Protein AF-A0A256Z3A0-F1 (afdb_monomer)

Sequence (62 aa):
MVEVVVKIFCPECEAWFKIDRATLPEEDLERLRALLREVKFKPLFGSPVFKDLSELVRLEEK

Mean predicted aligned error: 4.2 Å

Nearest PDB structures (foldseek):
  1w90-assembly1_A  TM=6.098E-01  e=3.965E+00  Piromyces sp. 'equi'
  7ui9-assembly1_q  TM=5.292E-01  e=4.830E+00  Saccharomyces cerevisiae S288C

Radius of gyration: 13.06 Å; Cα contacts (8 Å, |Δi|>4): 96; chains: 1; bounding box: 32×21×33 Å

Structure (mmCIF, N/CA/C/O backbone):
data_AF-A0A256Z3A0-F1
#
_entry.id   AF-A0A256Z3A0-F1
#
loop_
_atom_site.group_PDB
_atom_site.id
_atom_site.type_symbol
_atom_site.label_atom_id
_atom_site.label_alt_id
_atom_site.label_comp_id
_atom_site.label_asym_id
_atom_site.label_entity_id
_atom_site.label_seq_id
_atom_site.pdbx_PDB_ins_code
_atom_site.Cartn_x
_atom_site.Cartn_y
_atom_site.Cartn_z
_atom_site.occupancy
_atom_site.B_iso_or_equiv
_atom_site.auth_seq_id
_atom_site.auth_comp_id
_atom_site.auth_asym_id
_atom_site.auth_atom_id
_atom_site.pdbx_PDB_model_num
ATOM 1 N N . MET A 1 1 ? -12.476 5.531 14.612 1.00 88.06 1 MET A N 1
ATOM 2 C CA . MET A 1 1 ? -12.764 4.931 13.292 1.00 88.06 1 MET A CA 1
ATOM 3 C C . MET A 1 1 ? -12.632 6.038 12.271 1.00 88.06 1 MET A C 1
ATOM 5 O O . MET A 1 1 ? -13.192 7.100 12.510 1.00 88.06 1 MET A O 1
ATOM 9 N N . VAL A 1 2 ? -11.893 5.807 11.195 1.00 91.75 2 VAL A N 1
ATOM 10 C CA . VAL A 1 2 ? -11.606 6.786 10.140 1.00 91.75 2 VAL A CA 1
ATOM 11 C C . VAL A 1 2 ? -12.086 6.242 8.795 1.00 91.75 2 VAL A C 1
ATOM 13 O O . VAL A 1 2 ? -11.937 5.047 8.529 1.00 91.75 2 VAL A O 1
ATOM 16 N N . GLU A 1 3 ? -12.711 7.0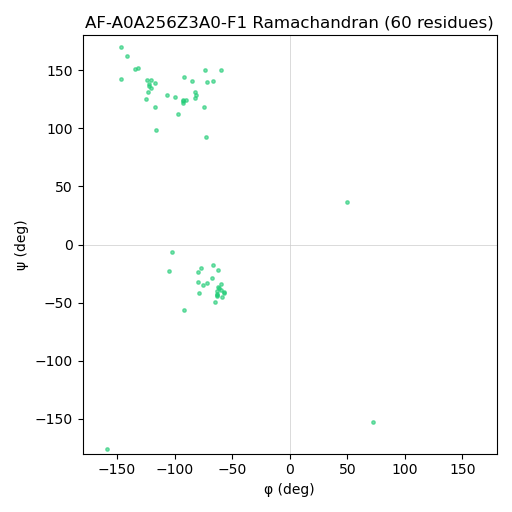89 7.970 1.00 93.38 3 GLU A N 1
ATOM 17 C CA . GLU A 1 3 ? -13.036 6.755 6.576 1.00 93.38 3 GLU A CA 1
ATOM 18 C C . GLU A 1 3 ? -11.791 6.989 5.722 1.00 93.38 3 GLU A C 1
ATOM 20 O O . GLU A 1 3 ? -11.207 8.071 5.722 1.00 93.38 3 GLU A O 1
ATOM 25 N N . VAL A 1 4 ? -11.391 5.960 4.984 1.00 94.25 4 VAL A N 1
ATOM 26 C CA . VAL A 1 4 ? -10.194 5.969 4.152 1.00 94.25 4 VAL A CA 1
ATOM 27 C C . VAL A 1 4 ? -10.588 5.658 2.723 1.00 94.25 4 VAL A C 1
ATOM 29 O O . VAL A 1 4 ? -11.306 4.697 2.448 1.00 94.25 4 VAL A O 1
ATOM 32 N N . VAL A 1 5 ? -10.098 6.469 1.796 1.00 95.12 5 VAL A N 1
ATOM 33 C CA . VAL A 1 5 ? -10.194 6.231 0.363 1.00 95.12 5 VAL A CA 1
ATOM 34 C C . VAL A 1 5 ? -8.940 5.496 -0.093 1.00 95.12 5 VAL A C 1
ATOM 36 O O . VAL A 1 5 ? -7.824 5.990 0.076 1.00 95.12 5 VAL A O 1
ATOM 39 N N . VAL A 1 6 ? -9.129 4.333 -0.715 1.00 93.81 6 VAL A N 1
ATOM 40 C CA . VAL A 1 6 ? -8.037 3.557 -1.307 1.00 93.81 6 VAL A CA 1
ATOM 41 C C . VAL A 1 6 ? -7.855 3.988 -2.756 1.00 93.81 6 VAL A C 1
ATOM 43 O O . VAL A 1 6 ? -8.798 3.945 -3.556 1.00 93.81 6 VAL A O 1
ATOM 46 N N . LYS A 1 7 ? -6.636 4.396 -3.104 1.00 95.38 7 LYS A N 1
ATOM 47 C CA . LYS A 1 7 ? -6.247 4.734 -4.473 1.00 95.38 7 LYS A CA 1
ATOM 48 C C . LYS A 1 7 ? -5.101 3.849 -4.944 1.00 95.38 7 LYS A C 1
ATOM 50 O O . LYS A 1 7 ? -4.179 3.586 -4.175 1.00 95.38 7 LYS A O 1
ATOM 55 N N . ILE A 1 8 ? -5.142 3.449 -6.211 1.00 94.62 8 ILE A N 1
ATOM 56 C CA . ILE A 1 8 ? -4.077 2.688 -6.871 1.00 94.62 8 ILE A CA 1
ATOM 57 C C . ILE A 1 8 ? -3.556 3.483 -8.066 1.00 94.62 8 ILE A C 1
ATOM 59 O O . ILE A 1 8 ? -4.336 4.040 -8.840 1.00 94.62 8 ILE A O 1
ATOM 63 N N . PHE A 1 9 ? -2.237 3.548 -8.205 1.00 93.88 9 PHE A N 1
ATOM 64 C CA . PHE A 1 9 ? -1.576 4.104 -9.374 1.00 93.88 9 PHE A CA 1
ATOM 65 C C . PHE A 1 9 ? -1.537 3.068 -10.498 1.00 93.88 9 PHE A C 1
ATOM 67 O O . PHE A 1 9 ? -1.097 1.938 -10.285 1.00 93.88 9 PHE A O 1
ATOM 74 N N . CYS A 1 10 ? -1.977 3.455 -11.694 1.00 88.88 10 CYS A N 1
ATOM 75 C CA . CYS A 1 10 ? -1.793 2.667 -12.908 1.00 88.88 10 CYS A CA 1
ATOM 76 C C . CYS A 1 10 ? -0.568 3.201 -13.665 1.00 88.88 10 CYS A C 1
ATOM 78 O O . CYS A 1 10 ? -0.650 4.313 -14.195 1.00 88.88 10 CYS A O 1
ATOM 80 N N . PRO A 1 11 ? 0.536 2.437 -13.757 1.00 85.81 11 PRO A N 1
ATOM 81 C CA . PRO A 1 11 ? 1.727 2.868 -14.484 1.00 85.81 11 PRO A CA 1
ATOM 82 C C . PRO A 1 11 ? 1.466 3.111 -15.974 1.00 85.81 11 PRO A C 1
ATOM 84 O O . PRO A 1 11 ? 1.970 4.079 -16.522 1.00 85.81 11 PRO A O 1
ATOM 87 N N . GLU A 1 12 ? 0.619 2.290 -16.601 1.00 88.31 12 GLU A N 1
ATOM 88 C CA . GLU A 1 12 ? 0.306 2.387 -18.036 1.00 88.31 12 GLU A CA 1
ATOM 89 C C . GLU A 1 12 ? -0.480 3.657 -18.396 1.00 88.31 12 GLU A C 1
ATOM 91 O O . GLU A 1 12 ? -0.394 4.153 -19.515 1.00 88.31 12 GLU A O 1
ATOM 96 N N . CYS A 1 13 ? -1.280 4.177 -17.460 1.00 92.00 13 CYS A N 1
ATOM 97 C CA . CYS A 1 13 ? -2.096 5.376 -17.674 1.00 92.00 13 CYS A CA 1
ATOM 98 C C . CYS A 1 13 ? -1.501 6.631 -17.022 1.00 92.00 13 CYS A C 1
ATOM 100 O O . C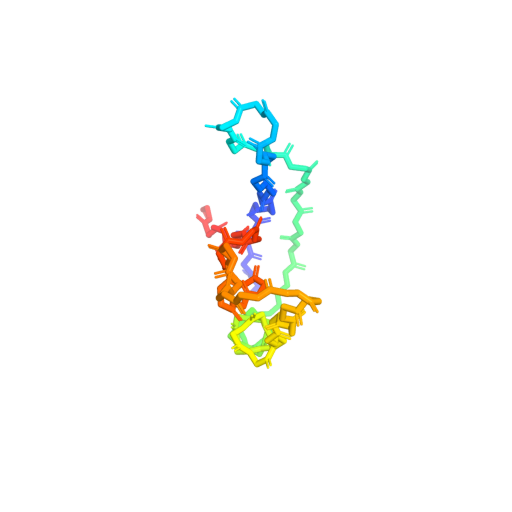YS A 1 13 ? -2.082 7.704 -17.157 1.00 92.00 13 CYS A O 1
ATOM 102 N N . GLU A 1 14 ? -0.424 6.474 -16.246 1.00 89.50 14 GLU A N 1
ATOM 103 C CA . GLU A 1 14 ? 0.175 7.505 -15.391 1.00 89.50 14 GLU A CA 1
ATOM 104 C C . GLU A 1 14 ? -0.844 8.234 -14.487 1.00 89.50 14 GLU A C 1
ATOM 106 O O . GLU A 1 14 ? -0.745 9.433 -14.221 1.00 89.50 14 GLU A O 1
ATOM 111 N N . ALA A 1 15 ? -1.850 7.506 -13.989 1.00 93.06 15 ALA A N 1
ATOM 112 C CA . ALA A 1 15 ? -2.988 8.085 -13.276 1.00 93.06 15 ALA A CA 1
ATOM 113 C C . ALA A 1 15 ? -3.345 7.332 -11.987 1.00 93.06 15 ALA A C 1
ATOM 115 O O . ALA A 1 15 ? -3.164 6.118 -11.867 1.00 93.06 15 ALA A O 1
ATOM 116 N N . TRP A 1 16 ? -3.900 8.072 -11.020 1.00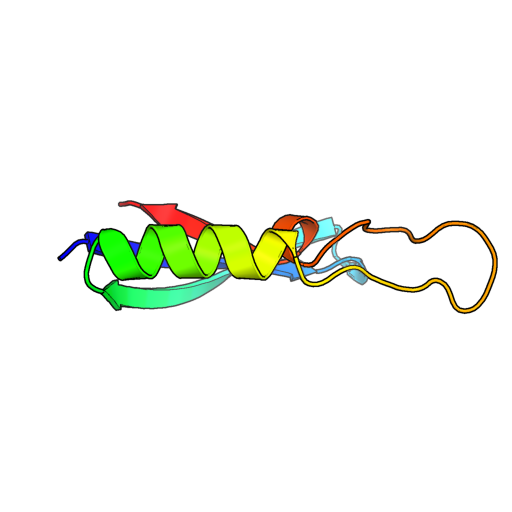 95.12 16 TRP A N 1
ATOM 117 C CA . TRP A 1 16 ? -4.420 7.532 -9.763 1.00 95.12 16 TRP A CA 1
ATOM 118 C C . TRP A 1 16 ? -5.909 7.223 -9.875 1.00 95.12 16 TRP A C 1
ATOM 120 O O . TRP A 1 16 ? -6.723 8.112 -10.126 1.00 95.12 16 TRP A O 1
ATOM 130 N N . PHE A 1 17 ? -6.272 5.979 -9.590 1.00 94.31 17 PHE A N 1
ATOM 131 C CA . PHE A 1 17 ? -7.650 5.512 -9.598 1.00 94.31 17 PHE A CA 1
ATOM 132 C C . PHE A 1 17 ? -8.142 5.316 -8.177 1.00 94.31 17 PHE A C 1
ATOM 134 O O . PHE A 1 17 ? -7.507 4.636 -7.373 1.00 94.31 17 PHE A O 1
ATOM 141 N N . LYS A 1 18 ? -9.299 5.898 -7.866 1.00 93.69 18 LYS A N 1
ATOM 142 C CA . LYS A 1 18 ? -10.025 5.584 -6.639 1.00 93.69 18 LYS A CA 1
ATOM 143 C C . LYS A 1 18 ? -10.676 4.216 -6.804 1.00 93.69 18 LYS A C 1
ATOM 145 O O . LYS A 1 18 ? -11.526 4.061 -7.674 1.00 93.69 18 LYS A O 1
ATOM 150 N N . ILE A 1 19 ? -10.295 3.271 -5.954 1.00 92.19 19 ILE A N 1
ATOM 151 C CA . ILE A 1 19 ? -10.812 1.903 -6.005 1.00 92.19 19 ILE A CA 1
ATOM 152 C C . ILE A 1 19 ? -12.029 1.771 -5.102 1.00 92.19 19 ILE A C 1
ATOM 154 O O . ILE A 1 19 ? -13.105 1.428 -5.578 1.00 92.19 19 ILE A O 1
ATOM 158 N N . ASP A 1 20 ? -11.878 2.096 -3.816 1.00 92.50 20 ASP A N 1
ATOM 159 C CA . ASP A 1 20 ? -12.956 1.920 -2.843 1.00 92.50 20 ASP A CA 1
ATOM 160 C C . ASP A 1 20 ? -12.780 2.808 -1.598 1.00 92.50 20 ASP A C 1
ATOM 162 O O . ASP A 1 20 ? -11.873 3.650 -1.525 1.00 92.50 20 ASP A O 1
ATOM 166 N N . ARG A 1 21 ? -13.683 2.646 -0.630 1.00 93.56 21 ARG A N 1
ATOM 167 C CA . ARG A 1 21 ? -13.653 3.248 0.700 1.00 93.56 21 ARG A CA 1
ATOM 168 C C . ARG A 1 21 ? -13.725 2.165 1.770 1.00 93.56 21 ARG A C 1
ATOM 170 O O . ARG A 1 21 ? -14.485 1.214 1.645 1.00 93.56 21 ARG A O 1
ATOM 177 N N . ALA A 1 22 ? -12.983 2.358 2.850 1.00 91.44 22 ALA A N 1
ATOM 178 C CA . ALA A 1 22 ? -13.034 1.501 4.026 1.00 91.44 22 ALA A CA 1
ATOM 179 C C . ALA A 1 22 ? -13.144 2.349 5.294 1.00 91.44 22 ALA A C 1
ATOM 181 O O . ALA A 1 22 ? -12.663 3.480 5.337 1.00 91.44 22 ALA A O 1
ATOM 182 N N . THR A 1 23 ? -13.755 1.791 6.335 1.00 94.81 23 THR A N 1
ATOM 183 C CA . THR A 1 23 ? -13.799 2.406 7.664 1.00 94.81 23 THR A CA 1
ATOM 184 C C 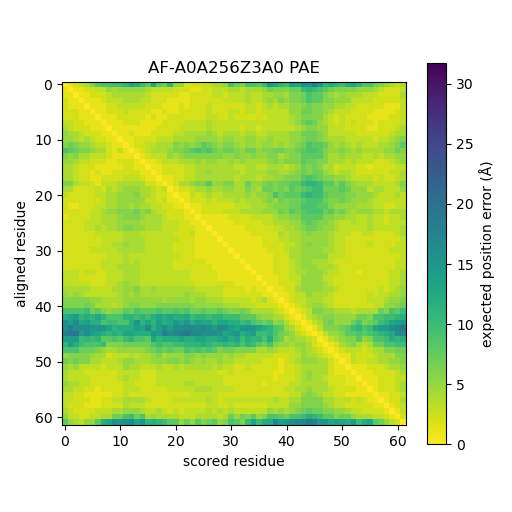. THR A 1 23 ? -13.079 1.498 8.642 1.00 94.81 23 THR A C 1
ATOM 186 O O . THR A 1 23 ? -13.484 0.354 8.834 1.00 94.81 23 THR A O 1
ATOM 189 N N . LEU A 1 24 ? -12.006 1.996 9.250 1.00 93.50 24 LEU A N 1
ATOM 190 C CA . LEU A 1 24 ? -11.129 1.206 10.115 1.00 93.50 24 LEU A CA 1
ATOM 191 C C . LEU A 1 24 ? -10.653 2.013 11.334 1.00 93.50 24 LEU A C 1
ATOM 193 O O . LEU A 1 24 ? -10.785 3.241 11.349 1.00 93.50 24 LEU A O 1
ATOM 197 N N . PRO A 1 25 ? -10.148 1.361 12.394 1.00 95.88 25 PRO A N 1
ATOM 198 C CA . PRO A 1 25 ? -9.451 2.040 13.481 1.00 95.88 25 PRO A CA 1
ATOM 199 C C . PRO A 1 25 ? -8.217 2.803 12.981 1.00 95.88 25 PRO A C 1
ATOM 201 O O . PRO A 1 25 ? -7.579 2.402 12.011 1.00 95.88 25 PRO A O 1
ATOM 204 N N . GLU A 1 26 ? -7.864 3.894 13.661 1.00 93.12 26 GLU A N 1
ATOM 205 C CA . GLU A 1 26 ? -6.689 4.708 13.311 1.00 93.12 26 GLU A CA 1
ATOM 206 C C . GLU A 1 26 ? -5.381 3.914 13.465 1.00 93.12 26 GLU A C 1
ATOM 208 O O . GLU A 1 26 ? -4.538 3.938 12.573 1.00 93.12 26 GLU A O 1
ATOM 213 N N . GLU A 1 27 ? -5.272 3.103 14.525 1.00 95.06 27 GLU A N 1
ATOM 214 C CA . GLU A 1 27 ? -4.131 2.200 14.749 1.00 95.06 27 GLU A CA 1
ATOM 215 C C . GLU A 1 27 ? -3.924 1.230 13.571 1.00 95.06 27 GLU A C 1
ATOM 217 O O . GLU A 1 27 ? -2.797 0.989 13.132 1.00 95.06 27 GLU A O 1
ATOM 222 N N . ASP A 1 28 ? -5.014 0.700 13.012 1.00 94.62 28 ASP A N 1
ATOM 223 C CA . ASP A 1 28 ? -4.943 -0.213 11.871 1.00 94.62 28 ASP A CA 1
ATOM 224 C C . ASP A 1 28 ? -4.546 0.522 10.584 1.00 94.62 28 ASP A C 1
ATOM 226 O O . ASP A 1 28 ? -3.819 -0.033 9.758 1.00 94.62 28 ASP A O 1
ATOM 230 N N . LEU A 1 29 ? -4.955 1.786 10.419 1.00 93.62 29 LEU A N 1
ATOM 231 C CA . LEU A 1 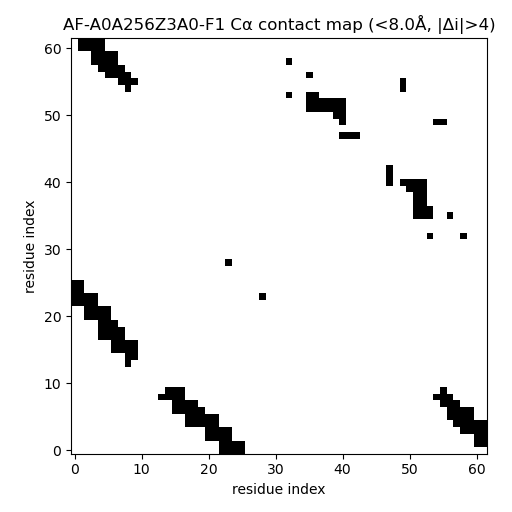29 ? -4.520 2.621 9.298 1.00 93.62 29 LEU A CA 1
ATOM 232 C C . LEU A 1 29 ? -3.007 2.867 9.345 1.00 93.62 29 LEU A C 1
ATOM 234 O O . LEU A 1 29 ? -2.332 2.749 8.318 1.00 93.62 29 LEU A O 1
ATOM 238 N N . GLU A 1 30 ? -2.459 3.180 10.518 1.00 93.25 30 GLU A N 1
ATOM 239 C CA . GLU A 1 30 ? -1.015 3.360 10.685 1.00 93.25 30 GLU A CA 1
ATOM 240 C C . GLU A 1 30 ? -0.244 2.067 10.399 1.00 93.25 30 GLU A C 1
ATOM 242 O O . GLU A 1 30 ? 0.738 2.087 9.649 1.00 93.25 30 GLU A O 1
ATOM 247 N N . ARG A 1 31 ? -0.733 0.924 10.902 1.00 94.88 31 ARG A N 1
ATOM 248 C CA . ARG A 1 31 ? -0.161 -0.397 10.594 1.00 94.88 31 ARG A CA 1
ATOM 249 C C . ARG A 1 31 ? -0.170 -0.692 9.098 1.00 94.88 31 ARG A C 1
ATOM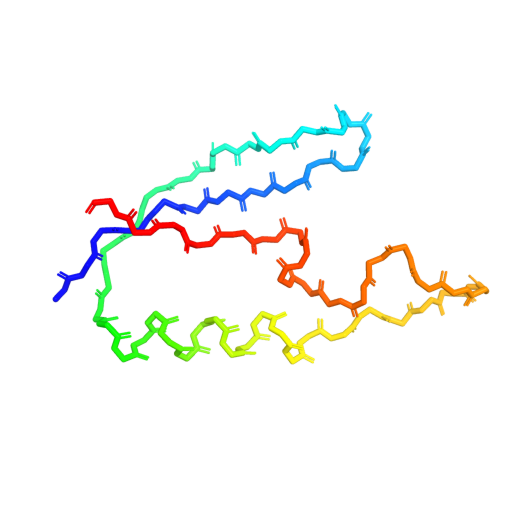 251 O O . ARG A 1 31 ? 0.846 -1.122 8.557 1.00 94.88 31 ARG A O 1
ATOM 258 N N . LEU A 1 32 ? -1.277 -0.427 8.404 1.00 93.56 32 LEU A N 1
ATOM 259 C CA . LEU A 1 32 ? -1.365 -0.622 6.955 1.00 93.56 32 LEU A CA 1
ATOM 260 C C . LEU A 1 32 ? -0.387 0.283 6.201 1.00 93.56 32 LEU A C 1
ATOM 262 O O . LEU A 1 32 ? 0.299 -0.179 5.290 1.00 93.56 32 LEU A O 1
ATOM 266 N N . ARG A 1 33 ? -0.265 1.556 6.595 1.00 93.31 33 ARG A N 1
ATOM 267 C CA . ARG A 1 33 ? 0.714 2.487 6.009 1.00 93.31 33 ARG A CA 1
ATOM 268 C C . ARG A 1 33 ? 2.149 1.991 6.191 1.00 93.31 33 ARG A C 1
ATOM 270 O O . ARG A 1 33 ? 2.949 2.129 5.265 1.00 93.31 33 ARG A O 1
ATOM 277 N N . ALA A 1 34 ? 2.471 1.409 7.345 1.00 94.50 34 ALA A N 1
ATOM 278 C CA . ALA A 1 34 ? 3.773 0.796 7.586 1.00 94.50 34 ALA A CA 1
ATOM 279 C C . ALA A 1 34 ? 3.997 -0.420 6.672 1.00 94.50 34 ALA A C 1
ATOM 281 O O . ALA A 1 34 ? 4.996 -0.458 5.956 1.00 94.50 34 ALA A O 1
ATOM 282 N N . LEU A 1 35 ? 3.028 -1.340 6.596 1.00 94.81 35 LEU A N 1
ATOM 283 C CA . LEU A 1 35 ? 3.107 -2.527 5.735 1.00 94.81 35 LEU A CA 1
ATOM 284 C C . LEU A 1 35 ? 3.327 -2.167 4.258 1.00 94.81 35 LEU A C 1
ATOM 286 O O . LEU A 1 35 ? 4.165 -2.774 3.593 1.00 94.81 35 LEU A O 1
ATOM 290 N N . LEU A 1 36 ? 2.642 -1.139 3.744 1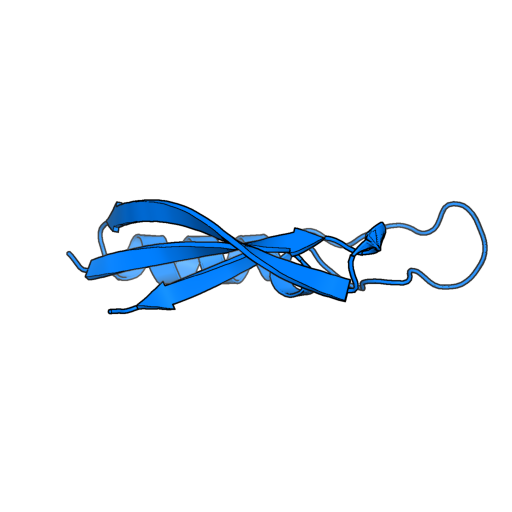.00 94.44 36 LEU A N 1
ATOM 291 C CA . LEU A 1 36 ? 2.836 -0.675 2.364 1.00 94.44 36 LEU A CA 1
ATOM 292 C C . LEU A 1 36 ? 4.278 -0.216 2.090 1.00 94.44 36 LEU A C 1
ATOM 294 O O . LEU A 1 36 ? 4.779 -0.410 0.985 1.00 94.44 36 LEU A O 1
ATOM 298 N N . ARG A 1 37 ? 4.956 0.368 3.084 1.00 93.81 37 ARG A N 1
ATOM 299 C CA . ARG A 1 37 ? 6.364 0.782 2.972 1.00 93.81 37 ARG A CA 1
ATOM 300 C C . ARG A 1 37 ? 7.336 -0.379 3.144 1.00 93.81 37 ARG A C 1
ATOM 302 O O . ARG A 1 37 ? 8.473 -0.270 2.690 1.00 93.81 37 ARG A O 1
ATOM 309 N N . GLU A 1 38 ? 6.937 -1.456 3.812 1.00 95.00 38 GLU A N 1
ATOM 310 C CA . GLU A 1 38 ? 7.775 -2.642 4.027 1.00 95.00 38 GLU A CA 1
ATOM 311 C C . GLU A 1 38 ? 7.813 -3.566 2.807 1.00 95.00 38 GLU A C 1
ATOM 313 O O . GLU A 1 38 ? 8.846 -4.182 2.535 1.00 95.00 38 GLU A O 1
ATOM 318 N N . VAL A 1 39 ? 6.727 -3.639 2.032 1.00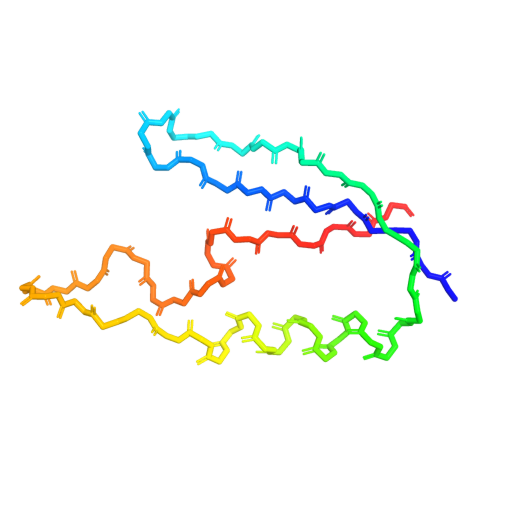 92.75 39 VAL A N 1
ATOM 319 C CA . VAL A 1 39 ? 6.668 -4.457 0.813 1.00 92.75 39 VAL A CA 1
ATOM 320 C C . VAL A 1 39 ? 7.502 -3.807 -0.296 1.00 92.75 39 VAL A C 1
ATOM 322 O O . VAL A 1 39 ? 7.022 -2.954 -1.042 1.00 92.75 39 VAL A O 1
ATOM 325 N N . LYS A 1 40 ? 8.773 -4.213 -0.400 1.00 90.12 40 LYS A N 1
ATOM 326 C CA . LYS A 1 40 ? 9.734 -3.736 -1.408 1.00 90.12 40 LYS A CA 1
ATOM 327 C C . LYS A 1 40 ? 9.618 -4.509 -2.718 1.00 90.12 40 LYS A C 1
ATOM 329 O O . LYS A 1 40 ? 9.524 -5.738 -2.718 1.00 90.12 40 LYS A O 1
ATOM 334 N N . PHE A 1 41 ? 9.736 -3.807 -3.840 1.00 87.44 41 PHE A N 1
ATOM 335 C CA . PHE A 1 41 ? 9.844 -4.450 -5.146 1.00 87.44 41 PHE A CA 1
ATOM 336 C C . PHE A 1 41 ? 11.281 -4.892 -5.412 1.00 87.44 41 PHE A C 1
ATOM 338 O O . PHE A 1 41 ? 12.230 -4.119 -5.271 1.00 87.44 41 PHE A O 1
ATOM 345 N N . LYS A 1 42 ? 11.443 -6.149 -5.832 1.00 84.94 42 LYS A N 1
ATOM 346 C CA . LYS A 1 42 ? 12.713 -6.641 -6.368 1.00 84.94 42 LYS A CA 1
ATOM 347 C C . LYS A 1 42 ? 12.700 -6.478 -7.886 1.00 84.94 42 LYS A C 1
ATOM 349 O O . LYS A 1 42 ?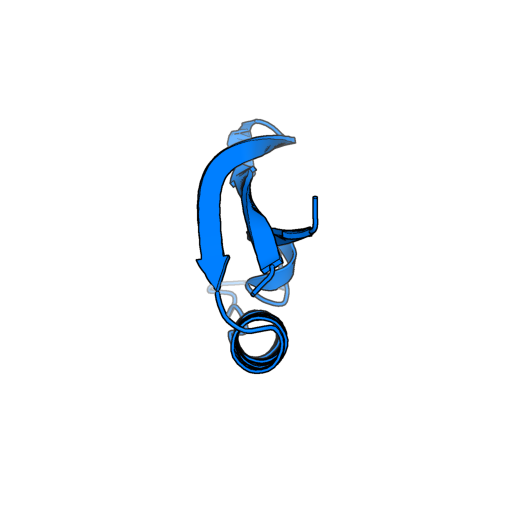 11.809 -7.038 -8.527 1.00 84.94 42 LYS A O 1
ATOM 354 N N . PRO A 1 43 ? 13.655 -5.743 -8.473 1.00 80.62 43 PRO A N 1
ATOM 355 C CA . PRO A 1 43 ? 13.769 -5.693 -9.921 1.00 80.62 43 PRO A CA 1
ATOM 356 C C . PRO A 1 43 ? 14.174 -7.072 -10.453 1.00 80.62 43 PRO A C 1
ATOM 358 O O . PRO A 1 43 ? 15.017 -7.748 -9.862 1.00 80.62 43 PRO A O 1
ATOM 361 N N . LEU A 1 44 ? 13.592 -7.478 -11.582 1.00 76.31 44 LEU A N 1
ATOM 362 C CA . LEU A 1 44 ? 14.070 -8.644 -12.332 1.00 76.31 44 LEU A CA 1
ATOM 363 C C . LEU A 1 44 ? 15.360 -8.308 -13.100 1.00 76.31 44 LEU A C 1
ATOM 365 O O . LEU A 1 44 ? 16.253 -9.144 -13.188 1.00 76.31 44 LEU A O 1
ATOM 369 N N . PHE A 1 45 ? 15.481 -7.069 -13.590 1.00 78.12 45 PHE A N 1
ATOM 370 C CA . PHE A 1 45 ? 16.686 -6.498 -14.196 1.00 78.12 45 PHE A CA 1
ATOM 371 C C . PHE A 1 45 ? 16.754 -4.994 -13.884 1.00 78.12 45 PHE A C 1
ATOM 373 O O . PHE A 1 45 ? 15.726 -4.320 -13.890 1.00 78.12 45 PHE A O 1
ATOM 380 N N . GLY A 1 46 ? 17.953 -4.458 -13.633 1.00 78.75 46 GLY A N 1
ATOM 381 C CA . GLY A 1 46 ? 18.158 -3.026 -13.364 1.00 78.75 46 GLY A CA 1
ATOM 382 C C . GLY A 1 46 ? 17.647 -2.557 -11.993 1.00 78.75 46 GLY A C 1
ATOM 383 O O . GLY A 1 46 ? 17.608 -3.331 -11.039 1.00 78.75 46 GLY A O 1
ATOM 384 N N . SER A 1 47 ? 17.287 -1.274 -11.891 1.00 73.56 47 SER A N 1
ATOM 385 C CA . SER A 1 47 ? 16.686 -0.675 -10.689 1.00 73.56 47 SER A CA 1
ATOM 386 C C . SER A 1 47 ? 15.157 -0.739 -10.764 1.00 73.56 47 SER A C 1
ATOM 388 O O . SER A 1 47 ? 14.606 -0.586 -11.855 1.00 73.56 47 SER A O 1
ATOM 390 N N . PRO A 1 48 ? 14.446 -0.945 -9.641 1.00 79.00 48 PRO A N 1
ATOM 391 C CA . PRO A 1 48 ? 12.995 -1.049 -9.674 1.00 79.00 48 PRO A CA 1
ATOM 392 C C . PRO A 1 48 ? 12.366 0.327 -9.939 1.00 79.00 48 PRO A C 1
ATOM 394 O O . PRO A 1 48 ? 12.819 1.334 -9.395 1.00 79.00 48 PRO A O 1
ATOM 397 N N . VAL A 1 49 ? 11.318 0.358 -10.771 1.00 84.94 49 VAL A N 1
ATOM 398 C CA . VAL A 1 49 ? 10.569 1.587 -11.110 1.00 84.94 49 VAL A CA 1
ATOM 399 C C . VAL A 1 49 ? 9.903 2.190 -9.869 1.00 84.94 49 VAL A C 1
ATOM 401 O O . VAL A 1 49 ? 9.884 3.403 -9.706 1.00 84.94 49 VAL A O 1
ATOM 404 N N . PHE A 1 50 ? 9.426 1.330 -8.969 1.00 88.19 50 PHE A N 1
ATOM 405 C CA . PHE A 1 50 ? 8.858 1.689 -7.671 1.00 88.19 50 PHE A CA 1
ATOM 406 C C . PHE A 1 50 ? 9.660 0.975 -6.588 1.00 88.19 50 PHE A C 1
ATOM 408 O O . PHE A 1 50 ? 9.974 -0.204 -6.743 1.00 88.19 50 PHE A O 1
ATOM 415 N N . LYS A 1 51 ? 10.004 1.643 -5.488 1.00 88.12 51 LYS A N 1
ATOM 416 C CA . LYS A 1 51 ? 10.800 1.039 -4.408 1.00 88.12 51 LYS A CA 1
ATOM 417 C C . LYS A 1 51 ? 9.944 0.147 -3.521 1.00 88.12 51 LYS A C 1
ATOM 419 O O . LYS A 1 51 ? 10.384 -0.940 -3.148 1.00 88.12 51 LYS A O 1
ATOM 424 N N . ASP A 1 52 ? 8.735 0.588 -3.190 1.00 92.75 52 ASP A N 1
ATOM 425 C CA . ASP A 1 52 ? 7.770 -0.167 -2.389 1.00 92.75 52 ASP A CA 1
ATOM 426 C C . ASP A 1 52 ? 6.321 0.092 -2.795 1.00 92.75 52 ASP A C 1
ATOM 428 O O . ASP A 1 52 ? 6.012 0.972 -3.599 1.00 92.75 52 ASP A O 1
ATOM 432 N N . LEU A 1 53 ? 5.426 -0.726 -2.244 1.00 92.56 53 LEU A N 1
ATOM 433 C CA . LEU A 1 53 ? 4.005 -0.719 -2.562 1.00 92.56 53 LEU A CA 1
ATOM 434 C C . LEU A 1 53 ? 3.318 0.609 -2.205 1.00 92.56 53 LEU A C 1
ATOM 436 O O . LEU A 1 53 ? 2.302 0.935 -2.817 1.00 92.56 53 LEU A O 1
ATOM 440 N N . SER A 1 54 ? 3.872 1.411 -1.288 1.00 93.56 54 SER A N 1
ATOM 441 C CA . SER A 1 54 ? 3.315 2.731 -0.952 1.00 93.56 54 SER A CA 1
ATOM 442 C C . SER A 1 54 ? 3.414 3.746 -2.099 1.00 93.56 54 SER A C 1
ATOM 444 O O . SER A 1 54 ? 2.669 4.726 -2.123 1.00 93.56 54 SER A O 1
ATOM 446 N N . GLU A 1 55 ? 4.268 3.496 -3.096 1.00 92.75 55 GLU A N 1
ATOM 447 C CA . GLU A 1 55 ? 4.325 4.305 -4.319 1.00 92.75 55 GLU A CA 1
ATOM 448 C C . GLU A 1 55 ? 3.187 3.979 -5.297 1.00 92.75 55 GLU A C 1
ATOM 450 O O . GLU A 1 55 ? 2.835 4.815 -6.128 1.00 92.75 55 GLU A O 1
ATOM 455 N N . LEU A 1 56 ? 2.574 2.799 -5.164 1.00 93.19 56 LEU A N 1
ATOM 456 C CA . LEU A 1 56 ? 1.465 2.344 -6.005 1.00 93.19 56 LEU A CA 1
ATOM 457 C C . LEU A 1 56 ? 0.109 2.393 -5.302 1.00 93.19 56 LEU A C 1
ATOM 459 O O . LEU A 1 56 ? -0.916 2.444 -5.975 1.00 93.19 56 LEU A O 1
ATOM 463 N N . VAL A 1 57 ? 0.080 2.378 -3.971 1.00 94.31 57 VAL A N 1
ATOM 464 C CA . VAL A 1 57 ? -1.149 2.351 -3.173 1.00 94.31 57 VAL A CA 1
ATOM 465 C C . VAL A 1 57 ? -1.153 3.513 -2.189 1.00 94.31 57 VAL A C 1
ATOM 467 O O . VAL A 1 57 ? -0.246 3.654 -1.372 1.00 94.31 57 VAL A O 1
ATOM 470 N N . ARG A 1 58 ? -2.212 4.327 -2.227 1.00 92.81 58 ARG A N 1
ATOM 471 C CA . ARG A 1 58 ? -2.438 5.434 -1.289 1.00 92.81 58 ARG A CA 1
ATOM 472 C C . ARG A 1 58 ? -3.697 5.213 -0.468 1.00 92.81 58 ARG A C 1
ATOM 474 O O . ARG A 1 58 ? -4.734 4.808 -0.989 1.00 92.81 58 ARG A O 1
ATOM 481 N N . LEU A 1 59 ? -3.580 5.539 0.815 1.00 93.56 59 LEU A N 1
ATOM 482 C CA . LEU A 1 59 ? -4.652 5.517 1.803 1.00 93.56 59 LEU A CA 1
ATOM 483 C C . LEU A 1 59 ? -4.875 6.953 2.292 1.00 93.56 59 LEU A C 1
ATOM 485 O O . LEU A 1 59 ? -4.106 7.456 3.119 1.00 93.56 59 LEU A O 1
ATOM 489 N N . GLU A 1 60 ? -5.883 7.621 1.735 1.00 90.62 60 GLU A N 1
ATOM 490 C CA . GLU A 1 60 ? -6.220 9.013 2.056 1.00 90.62 60 GLU A CA 1
ATOM 491 C C . GLU A 1 60 ? -7.390 9.074 3.037 1.00 90.62 60 GLU A C 1
ATOM 493 O O . GLU A 1 60 ? -8.443 8.489 2.789 1.00 90.62 60 GLU A O 1
ATOM 498 N N . GLU A 1 61 ? -7.198 9.793 4.138 1.00 88.69 61 GLU A N 1
ATOM 499 C CA . GLU A 1 61 ? -8.256 10.110 5.100 1.00 88.69 61 GLU A CA 1
ATOM 500 C C . GLU A 1 61 ? -9.194 11.163 4.507 1.00 88.69 61 GLU A C 1
ATOM 502 O O . GLU A 1 61 ? -8.781 11.982 3.678 1.00 88.69 61 GLU A O 1
ATOM 507 N N . LYS A 1 62 ? -10.461 11.123 4.908 1.00 75.62 62 LYS A N 1
ATOM 508 C CA . LYS A 1 62 ? -11.503 12.001 4.382 1.00 75.62 62 LYS A CA 1
ATOM 509 C C . LYS A 1 62 ? -12.248 12.721 5.495 1.00 75.62 62 LYS A C 1
ATOM 511 O O . LYS A 1 62 ? -12.442 12.102 6.562 1.00 75.62 62 LYS A O 1
#

Solvent-accessible surface area (backbone atoms only — not comparable to full-atom values): 3658 Å² total; per-residue (Å²): 113,44,50,30,39,37,30,39,52,40,80,93,72,75,42,78,42,80,74,52,74,49,77,41,49,60,71,56,51,53,51,50,58,50,50,29,59,65,48,59,54,78,48,94,68,82,75,49,95,48,66,26,44,48,78,38,42,44,81,42,79,114

Secondary structure (DSSP, 8-state):
-EEEEEEEEEGGGTEEEEEEEEEE-HHHHHHHHHHHHH-BPPPSSSS-SSSBGGGTEEEEE-

Foldseek 3Di:
DFKKFKWFQDPVVRDIDGDDIDDDDPVVVVVVLVVQQVAADDDPDDDDPDGGNCVGMDIDTD

pLDDT: mean 90.68, std 5.44, range [73.56, 95.88]